Protein AF-A0A9R1T6Y8-F1 (afdb_monomer)

Structure (mmCIF, N/CA/C/O backbone):
data_AF-A0A9R1T6Y8-F1
#
_entry.id   AF-A0A9R1T6Y8-F1
#
loop_
_atom_site.group_PDB
_atom_site.id
_atom_site.type_symbol
_atom_site.label_atom_id
_atom_site.label_alt_id
_atom_site.label_comp_id
_atom_site.label_asym_id
_atom_site.label_entity_id
_atom_site.label_seq_id
_atom_site.pdbx_PDB_ins_code
_atom_site.Cartn_x
_atom_site.Cartn_y
_atom_site.Cartn_z
_atom_site.occupancy
_atom_site.B_iso_or_equiv
_atom_site.auth_seq_id
_atom_site.auth_comp_id
_atom_site.auth_asym_id
_atom_site.auth_atom_id
_atom_site.pdbx_PDB_model_num
ATOM 1 N N . MET A 1 1 ? 56.450 -16.300 -63.397 1.00 60.31 1 MET A N 1
ATOM 2 C CA . MET A 1 1 ? 55.007 -16.158 -63.109 1.00 60.31 1 MET A CA 1
ATOM 3 C C . MET A 1 1 ? 54.357 -17.489 -63.423 1.00 60.31 1 MET A C 1
ATOM 5 O O . MET A 1 1 ? 54.586 -17.993 -64.518 1.00 60.31 1 MET A O 1
ATOM 9 N N . GLY A 1 2 ? 53.671 -18.107 -62.460 1.00 87.31 2 GLY A N 1
ATOM 10 C CA . GLY A 1 2 ? 52.977 -19.373 -62.694 1.00 87.31 2 GLY A CA 1
ATOM 11 C C . GLY A 1 2 ? 51.734 -19.165 -63.559 1.00 87.31 2 GLY A C 1
ATOM 12 O O . GLY A 1 2 ? 51.164 -18.076 -63.570 1.00 87.31 2 GLY A O 1
ATOM 13 N N . VAL A 1 3 ? 51.283 -20.208 -64.261 1.00 81.56 3 VAL A N 1
ATOM 14 C CA . VAL A 1 3 ? 50.038 -20.172 -65.060 1.00 81.56 3 VAL A CA 1
ATOM 15 C C . VAL A 1 3 ? 48.839 -19.735 -64.202 1.00 81.56 3 VAL A C 1
ATOM 17 O O . VAL A 1 3 ? 47.974 -18.999 -64.670 1.00 81.56 3 VAL A O 1
ATOM 20 N N . SER A 1 4 ? 48.829 -20.112 -62.919 1.00 80.25 4 SER A N 1
ATOM 21 C CA . SER A 1 4 ? 47.850 -19.666 -61.922 1.00 80.25 4 SER A CA 1
ATOM 22 C C . SER A 1 4 ? 47.857 -18.153 -61.699 1.00 80.25 4 SER A C 1
ATOM 24 O O . SER A 1 4 ? 46.793 -17.548 -61.605 1.00 80.25 4 SER A O 1
ATOM 26 N N . ASP A 1 5 ? 49.036 -17.532 -61.650 1.00 80.06 5 ASP A N 1
ATOM 27 C CA . ASP A 1 5 ? 49.181 -16.097 -61.388 1.00 80.06 5 ASP A CA 1
ATOM 28 C C . ASP A 1 5 ? 48.731 -15.279 -62.598 1.00 80.06 5 ASP A C 1
ATOM 30 O O . ASP A 1 5 ? 48.067 -14.254 -62.454 1.00 80.06 5 ASP A O 1
ATOM 34 N N . THR A 1 6 ? 49.037 -15.761 -63.806 1.00 79.19 6 THR A N 1
ATOM 35 C CA . THR A 1 6 ? 48.607 -15.129 -65.057 1.00 79.19 6 THR A CA 1
ATOM 36 C C . THR A 1 6 ? 47.094 -15.225 -65.239 1.00 79.19 6 THR A C 1
ATOM 38 O O . THR A 1 6 ? 46.464 -14.238 -65.614 1.00 79.19 6 THR A O 1
ATOM 41 N N . LEU A 1 7 ? 46.486 -16.372 -64.916 1.00 79.19 7 LEU A N 1
ATOM 42 C CA . LEU A 1 7 ? 45.029 -16.525 -64.940 1.00 79.19 7 LEU A CA 1
ATOM 43 C C . LEU A 1 7 ? 44.347 -15.617 -63.914 1.00 79.19 7 LEU A C 1
ATOM 45 O O . LEU A 1 7 ? 43.369 -14.953 -64.244 1.00 79.19 7 LEU A O 1
ATOM 49 N N . ASN A 1 8 ? 44.881 -15.531 -62.695 1.00 78.69 8 ASN A N 1
ATOM 50 C CA . ASN A 1 8 ? 44.332 -14.664 -61.653 1.00 78.69 8 ASN A CA 1
ATOM 51 C C . ASN A 1 8 ? 44.448 -13.176 -62.042 1.00 78.69 8 ASN A C 1
ATOM 53 O O . ASN A 1 8 ? 43.518 -12.396 -61.831 1.00 78.69 8 ASN A O 1
ATOM 57 N N . TYR A 1 9 ? 45.545 -12.797 -62.707 1.00 78.31 9 TYR A N 1
ATOM 58 C CA . TYR A 1 9 ? 45.721 -11.448 -63.235 1.00 78.31 9 TYR A CA 1
ATOM 59 C C . TYR A 1 9 ? 44.732 -11.105 -64.343 1.00 78.31 9 TYR A C 1
ATOM 61 O O . TYR A 1 9 ? 44.055 -10.084 -64.268 1.00 78.31 9 TYR A O 1
ATOM 69 N N . VAL A 1 10 ? 44.593 -11.968 -65.348 1.00 76.94 10 VAL A N 1
ATOM 70 C CA . VAL A 1 10 ? 43.687 -11.731 -66.480 1.00 76.94 10 VAL A CA 1
ATOM 71 C C . VAL A 1 10 ? 42.221 -11.725 -66.045 1.00 76.94 10 VAL A C 1
ATOM 73 O O . VAL A 1 10 ? 41.445 -10.919 -66.553 1.00 76.94 10 VAL A O 1
ATOM 76 N N . LEU A 1 11 ? 41.842 -12.597 -65.109 1.00 76.62 11 LEU A N 1
ATOM 77 C CA . LEU A 1 11 ? 40.449 -12.746 -64.694 1.00 76.62 11 LEU A CA 1
ATOM 78 C C . LEU A 1 11 ? 40.020 -11.733 -63.632 1.00 76.62 11 LEU A C 1
ATOM 80 O O . LEU A 1 11 ? 38.868 -11.301 -63.651 1.00 76.62 11 LEU A O 1
ATOM 84 N N . PHE A 1 12 ? 40.907 -11.356 -62.706 1.00 77.44 12 PHE A N 1
ATOM 85 C CA . PHE A 1 12 ? 40.493 -10.615 -61.513 1.00 77.44 12 PHE A CA 1
ATOM 86 C C . PHE A 1 12 ? 41.261 -9.317 -61.278 1.00 77.44 12 PHE A C 1
ATOM 88 O O . PHE A 1 12 ? 40.624 -8.315 -60.950 1.00 77.44 12 PHE A O 1
ATOM 95 N N . SER A 1 13 ? 42.584 -9.281 -61.458 1.00 74.31 13 SER A N 1
ATOM 96 C CA . SER A 1 13 ? 43.387 -8.102 -61.083 1.00 74.31 13 SER A CA 1
ATOM 97 C C . SER A 1 13 ? 43.811 -7.180 -62.232 1.00 74.31 13 SER A C 1
ATOM 99 O O . SER A 1 13 ? 44.434 -6.149 -61.977 1.00 74.31 13 SER A O 1
ATOM 101 N N . ASN A 1 14 ? 43.409 -7.463 -63.475 1.00 77.38 14 ASN A N 1
ATOM 102 C CA . ASN A 1 14 ? 43.580 -6.546 -64.601 1.00 77.38 14 ASN A CA 1
ATOM 103 C C . ASN A 1 14 ? 42.686 -5.294 -64.412 1.00 77.38 14 ASN A C 1
ATOM 105 O O . ASN A 1 14 ? 41.526 -5.424 -64.012 1.00 77.38 14 ASN A O 1
ATOM 109 N N . PRO A 1 15 ? 43.175 -4.072 -64.707 1.00 77.50 15 PRO A N 1
ATOM 110 C CA . PRO A 1 15 ? 42.384 -2.834 -64.639 1.00 77.50 15 PRO A CA 1
ATOM 111 C C . PRO A 1 15 ? 41.046 -2.890 -65.399 1.00 77.50 15 PRO A C 1
ATOM 113 O O . PRO A 1 15 ? 40.082 -2.238 -64.999 1.00 77.50 15 PRO A O 1
ATOM 116 N N . VAL A 1 16 ? 40.954 -3.694 -66.462 1.00 75.38 16 VAL A N 1
ATO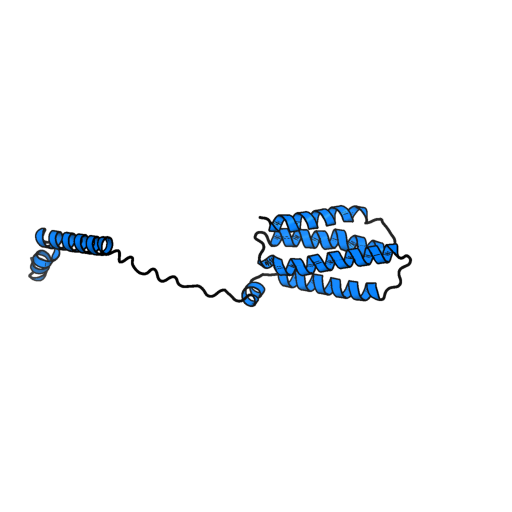M 117 C CA . VAL A 1 16 ? 39.710 -3.883 -67.224 1.00 75.38 16 VAL A CA 1
ATOM 118 C C . VAL A 1 16 ? 38.707 -4.753 -66.459 1.00 75.38 16 VAL A C 1
ATOM 120 O O . VAL A 1 16 ? 37.532 -4.397 -66.369 1.00 75.38 16 VAL A O 1
ATOM 123 N N . SER A 1 17 ? 39.147 -5.865 -65.860 1.00 73.12 17 SER A N 1
ATOM 124 C CA . SER A 1 17 ? 38.272 -6.762 -65.089 1.00 73.12 17 SER A CA 1
ATOM 125 C C . SER A 1 17 ? 37.851 -6.142 -63.757 1.00 73.12 17 SER A C 1
ATOM 127 O O . SER A 1 17 ? 36.698 -6.276 -63.343 1.00 73.12 17 SER A O 1
ATOM 129 N N . SER A 1 18 ? 38.749 -5.401 -63.105 1.00 69.00 18 SER A N 1
ATOM 130 C CA . SER A 1 18 ? 38.438 -4.668 -61.876 1.00 69.00 18 SER A CA 1
ATOM 131 C C . SER A 1 18 ? 37.474 -3.501 -62.134 1.00 69.00 18 SER A C 1
ATOM 133 O O . SER A 1 18 ? 36.530 -3.305 -61.362 1.00 69.00 18 SER A O 1
ATOM 135 N N . GLY A 1 19 ? 37.627 -2.797 -63.262 1.00 76.25 19 GLY A N 1
ATOM 136 C CA . GLY A 1 19 ? 36.682 -1.784 -63.738 1.00 76.25 19 GLY A CA 1
ATOM 137 C C . GLY A 1 19 ? 35.301 -2.364 -64.058 1.00 76.25 19 GLY A C 1
ATOM 138 O O . GLY A 1 19 ? 34.290 -1.842 -63.585 1.00 76.25 19 GLY A O 1
ATOM 139 N N . ALA A 1 20 ? 35.249 -3.492 -64.773 1.00 78.56 20 ALA A N 1
ATOM 140 C CA . ALA A 1 20 ? 34.006 -4.200 -65.081 1.00 78.56 20 ALA A CA 1
ATOM 141 C C . ALA A 1 20 ? 33.278 -4.680 -63.810 1.00 78.56 20 ALA A C 1
ATOM 143 O O . ALA A 1 20 ? 32.064 -4.513 -63.691 1.00 78.56 20 ALA A O 1
ATOM 144 N N . GLY A 1 21 ? 34.012 -5.203 -62.822 1.00 76.31 21 GLY A N 1
ATOM 145 C CA . GLY A 1 21 ? 33.451 -5.613 -61.532 1.00 76.31 21 GLY A CA 1
ATOM 146 C C . GLY A 1 21 ? 32.895 -4.443 -60.711 1.00 76.31 21 GLY A C 1
ATOM 147 O O . GLY A 1 21 ? 31.840 -4.571 -60.087 1.00 76.31 21 GLY A O 1
ATOM 148 N N . SER A 1 22 ? 33.565 -3.288 -60.734 1.00 76.69 22 SER A N 1
ATOM 149 C CA . SER A 1 22 ? 33.092 -2.068 -60.065 1.00 76.69 22 SER A CA 1
ATOM 150 C C . SER A 1 22 ? 31.839 -1.494 -60.739 1.00 76.69 22 SER A C 1
ATOM 152 O O . SER A 1 22 ? 30.867 -1.137 -60.064 1.00 76.69 22 SER A O 1
ATOM 154 N N . PHE A 1 23 ? 31.808 -1.494 -62.074 1.00 81.88 23 PHE A N 1
ATOM 155 C CA . PHE A 1 23 ? 30.650 -1.067 -62.855 1.00 81.88 23 PHE A CA 1
ATOM 156 C C . PHE A 1 23 ? 29.443 -1.981 -62.627 1.00 81.88 23 PHE A C 1
ATOM 158 O O . PHE A 1 23 ? 28.353 -1.487 -62.353 1.00 81.88 23 PHE A O 1
ATOM 165 N N . ALA A 1 24 ? 29.634 -3.304 -62.634 1.00 83.94 24 ALA A N 1
ATOM 166 C CA . ALA A 1 24 ? 28.570 -4.268 -62.356 1.00 83.94 24 ALA A CA 1
ATOM 167 C C . ALA A 1 24 ? 27.976 -4.087 -60.949 1.00 83.94 24 ALA A C 1
ATOM 169 O O . ALA A 1 24 ? 26.757 -4.087 -60.790 1.00 83.94 24 ALA A O 1
ATOM 170 N N . LYS A 1 25 ? 28.817 -3.860 -59.930 1.00 82.31 25 LYS A N 1
ATOM 171 C CA . LYS A 1 25 ? 28.360 -3.564 -58.560 1.00 82.31 25 LYS A CA 1
ATOM 172 C C . LYS A 1 25 ? 27.596 -2.244 -58.474 1.00 82.31 25 LYS A C 1
ATOM 174 O O . LYS A 1 25 ? 26.584 -2.166 -57.783 1.00 82.31 25 LYS A O 1
ATOM 179 N N . THR A 1 26 ? 28.060 -1.218 -59.182 1.00 84.12 26 THR A N 1
ATOM 180 C CA . THR A 1 26 ? 27.411 0.100 -59.211 1.00 84.12 26 THR A CA 1
ATOM 181 C C . THR A 1 26 ? 26.068 0.037 -59.932 1.00 84.12 26 THR A C 1
ATOM 183 O O . THR A 1 26 ? 25.078 0.548 -59.417 1.00 84.12 26 THR A O 1
ATOM 1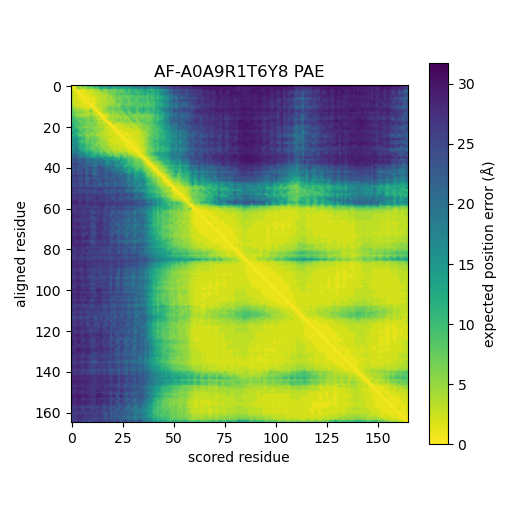86 N N . ALA A 1 27 ? 26.003 -0.657 -61.069 1.00 83.19 27 ALA A N 1
ATOM 187 C CA . ALA A 1 27 ? 24.776 -0.894 -61.817 1.00 83.19 27 ALA A CA 1
ATOM 188 C C . ALA A 1 27 ? 23.775 -1.728 -61.005 1.00 83.19 27 ALA A C 1
ATOM 190 O O . ALA A 1 27 ? 22.607 -1.363 -60.931 1.00 83.19 27 ALA A O 1
ATOM 191 N N . ALA A 1 28 ? 24.223 -2.788 -60.325 1.00 81.31 28 ALA A N 1
ATOM 192 C CA . ALA A 1 28 ? 23.370 -3.591 -59.450 1.00 81.31 28 ALA A CA 1
ATOM 193 C C . ALA A 1 28 ? 22.789 -2.756 -58.297 1.00 81.31 28 ALA A C 1
ATOM 195 O O . ALA A 1 28 ? 21.582 -2.779 -58.068 1.00 81.31 28 ALA A O 1
ATOM 196 N N . SER A 1 29 ? 23.619 -1.955 -57.623 1.00 79.12 29 SER A N 1
ATOM 197 C CA . SER A 1 29 ? 23.161 -1.041 -56.569 1.00 79.12 29 SER A CA 1
ATOM 198 C C . SER A 1 29 ? 22.219 0.041 -57.105 1.00 79.12 29 SER A C 1
ATOM 200 O O . SER A 1 29 ? 21.228 0.366 -56.456 1.00 79.12 29 SER A O 1
ATOM 202 N N . ALA A 1 30 ? 22.473 0.579 -58.300 1.00 79.94 30 ALA A N 1
ATOM 203 C CA . ALA A 1 30 ? 21.598 1.551 -58.950 1.00 79.94 30 ALA A CA 1
ATOM 204 C C . ALA A 1 30 ? 20.243 0.938 -59.332 1.00 79.94 30 ALA A C 1
ATOM 206 O O . ALA A 1 30 ? 19.217 1.570 -59.113 1.00 79.94 30 ALA A O 1
ATOM 207 N N . VAL A 1 31 ? 20.220 -0.304 -59.826 1.00 79.25 31 VAL A N 1
ATOM 208 C CA . VAL A 1 31 ? 18.986 -1.042 -60.138 1.00 79.25 31 VAL A CA 1
ATOM 209 C C . VAL A 1 31 ? 18.195 -1.348 -58.869 1.00 79.25 31 VAL A C 1
ATOM 211 O O . VAL A 1 31 ? 16.987 -1.131 -58.852 1.00 79.25 31 VAL A O 1
ATOM 214 N N . ILE A 1 32 ? 18.845 -1.786 -57.787 1.00 76.62 32 ILE A N 1
ATOM 215 C CA . ILE A 1 32 ? 18.190 -2.011 -56.486 1.00 76.62 32 ILE A CA 1
ATOM 216 C C . ILE A 1 32 ? 17.566 -0.708 -55.962 1.00 76.62 32 ILE A C 1
ATOM 218 O O . ILE A 1 32 ? 16.417 -0.705 -55.522 1.00 76.62 32 ILE A O 1
ATOM 222 N N . ASN A 1 33 ? 18.283 0.413 -56.076 1.00 75.69 33 ASN A N 1
ATOM 223 C CA . ASN A 1 33 ? 17.785 1.724 -55.658 1.00 75.69 33 ASN A CA 1
ATOM 224 C C . ASN A 1 33 ? 16.655 2.253 -56.564 1.00 75.69 33 ASN A C 1
ATOM 226 O O . ASN A 1 33 ? 15.674 2.788 -56.052 1.00 75.69 33 ASN A O 1
ATOM 230 N N . TYR A 1 34 ? 16.760 2.091 -57.889 1.00 72.19 34 TYR A N 1
ATOM 231 C CA . TYR A 1 34 ? 15.782 2.582 -58.871 1.00 72.19 34 TYR A CA 1
ATOM 232 C C . TYR A 1 34 ? 14.494 1.751 -58.894 1.00 72.19 34 TYR A C 1
ATOM 234 O O . TYR A 1 34 ? 13.403 2.295 -59.022 1.00 72.19 34 TYR A O 1
ATOM 242 N N . SER A 1 35 ? 14.602 0.432 -58.720 1.00 75.25 35 SER A N 1
ATOM 243 C CA . SER A 1 35 ? 13.449 -0.480 -58.665 1.00 75.25 35 SER A CA 1
ATOM 244 C C . SER A 1 35 ? 12.637 -0.361 -57.372 1.00 75.25 35 SER A C 1
ATOM 246 O O . SER A 1 35 ? 11.597 -1.005 -57.244 1.00 75.25 35 SER A O 1
ATOM 248 N N . GLY A 1 36 ? 13.100 0.431 -56.395 1.00 64.69 36 GLY A N 1
ATOM 249 C CA . GLY A 1 36 ? 12.423 0.598 -55.109 1.00 64.69 36 GLY A CA 1
ATOM 250 C C . GLY A 1 36 ? 12.323 -0.696 -54.296 1.00 64.69 36 GLY A C 1
ATOM 251 O O . GLY A 1 36 ? 11.590 -0.737 -53.305 1.00 64.69 36 GLY A O 1
ATOM 252 N N . LEU A 1 37 ? 13.058 -1.744 -54.690 1.00 69.62 37 LEU A N 1
ATOM 253 C CA . LEU A 1 37 ? 13.153 -3.021 -53.993 1.00 69.62 37 LEU A CA 1
ATOM 254 C C . LEU A 1 37 ? 13.985 -2.826 -52.724 1.00 69.62 37 LEU A C 1
ATOM 256 O O . LEU A 1 37 ? 15.131 -3.260 -52.619 1.00 69.62 37 LEU A O 1
ATOM 260 N N . LYS A 1 38 ? 13.404 -2.145 -51.733 1.00 65.44 38 LYS A N 1
ATOM 261 C CA . LYS A 1 38 ? 13.944 -2.150 -50.376 1.00 65.44 38 LYS A CA 1
ATOM 262 C C . LYS A 1 38 ? 13.999 -3.614 -49.928 1.00 65.44 38 LYS A C 1
ATOM 264 O O . LYS A 1 38 ? 12.985 -4.305 -50.075 1.00 65.44 38 LYS A O 1
ATOM 269 N N . PRO A 1 39 ? 15.129 -4.110 -49.391 1.00 68.75 39 PRO A N 1
ATOM 270 C CA . PRO A 1 39 ? 15.142 -5.435 -48.789 1.00 68.75 39 PRO A CA 1
ATOM 271 C C . PRO A 1 39 ? 14.002 -5.484 -47.771 1.00 68.75 39 PRO A C 1
ATOM 273 O O . PRO A 1 39 ? 13.870 -4.576 -46.946 1.00 68.75 39 PRO A O 1
ATOM 276 N N . ARG A 1 40 ? 13.121 -6.485 -47.883 1.00 67.75 40 ARG A N 1
ATOM 277 C CA . ARG A 1 40 ? 12.007 -6.661 -46.950 1.00 67.75 40 ARG A CA 1
ATOM 278 C C . ARG A 1 40 ? 12.623 -6.861 -45.571 1.00 67.75 40 ARG A C 1
ATOM 280 O O . ARG A 1 40 ? 13.160 -7.927 -45.291 1.00 67.75 40 ARG A O 1
ATOM 287 N N . VAL A 1 41 ? 12.595 -5.822 -44.742 1.00 73.06 41 VAL A N 1
ATOM 288 C CA . VAL A 1 41 ? 13.050 -5.917 -43.359 1.00 73.06 41 VAL A CA 1
ATOM 289 C C . VAL A 1 41 ? 12.053 -6.834 -42.669 1.00 73.06 41 VAL A C 1
ATOM 291 O O . VAL A 1 41 ? 10.901 -6.456 -42.453 1.00 73.06 41 VAL A O 1
ATOM 294 N N . GLU A 1 42 ? 12.452 -8.079 -42.431 1.00 80.06 42 GLU A N 1
ATOM 295 C CA . GLU A 1 42 ? 11.639 -9.023 -41.681 1.00 80.06 42 GLU A CA 1
ATOM 296 C C . GLU A 1 42 ? 11.546 -8.497 -40.250 1.00 80.06 42 GLU A C 1
ATOM 298 O O . GLU A 1 42 ? 12.477 -8.600 -39.451 1.00 80.06 42 GLU A O 1
ATOM 303 N N . TYR A 1 43 ? 10.429 -7.845 -39.940 1.00 75.69 43 TYR A N 1
ATOM 304 C CA . TYR A 1 43 ? 10.124 -7.442 -38.584 1.00 75.69 43 TYR A CA 1
ATOM 305 C C . TYR A 1 43 ? 9.790 -8.722 -37.817 1.00 75.69 43 TYR A C 1
ATOM 307 O O . TYR A 1 43 ? 8.700 -9.284 -37.918 1.00 75.69 43 TYR A O 1
ATOM 315 N N . LYS A 1 44 ? 10.756 -9.240 -37.061 1.00 78.12 44 LYS A N 1
ATOM 316 C CA . LYS A 1 44 ? 10.476 -10.328 -36.132 1.00 78.12 44 LYS A CA 1
ATOM 317 C C . LYS A 1 44 ? 9.619 -9.752 -35.009 1.00 78.12 44 LYS A C 1
ATOM 319 O O . LYS A 1 44 ? 10.145 -9.136 -34.085 1.00 78.12 44 LYS A O 1
ATOM 324 N N . MET A 1 45 ? 8.299 -9.911 -35.112 1.00 75.56 45 MET A N 1
ATOM 325 C CA . MET A 1 45 ? 7.385 -9.600 -34.014 1.00 75.56 45 MET A CA 1
ATOM 326 C C . MET A 1 45 ? 7.784 -10.495 -32.843 1.00 75.56 45 MET A C 1
ATOM 328 O O . MET A 1 45 ? 7.567 -11.706 -32.883 1.00 75.56 45 MET A O 1
ATOM 332 N N . VAL A 1 46 ? 8.420 -9.925 -31.821 1.00 79.44 46 VAL A N 1
ATOM 333 C CA . VAL A 1 46 ? 8.618 -10.641 -30.562 1.00 79.44 46 VAL A CA 1
ATOM 334 C C . VAL A 1 46 ? 7.219 -10.836 -29.976 1.00 79.44 46 VAL A C 1
ATOM 336 O O . VAL A 1 46 ? 6.521 -9.837 -29.777 1.00 79.44 46 VAL A O 1
ATOM 339 N N . PRO A 1 47 ? 6.753 -12.081 -29.765 1.00 80.38 47 PRO A N 1
ATOM 340 C CA . PRO A 1 47 ? 5.458 -12.292 -29.138 1.00 80.38 47 PRO A CA 1
ATOM 341 C C . PRO A 1 47 ? 5.471 -11.611 -27.763 1.00 80.38 47 PRO A C 1
ATOM 343 O O . PRO A 1 47 ? 6.496 -11.671 -27.079 1.00 80.38 47 PRO A O 1
ATOM 346 N N . PRO A 1 48 ? 4.377 -10.945 -27.349 1.00 78.62 48 PRO A N 1
ATOM 347 C CA . PRO A 1 48 ? 4.332 -10.323 -26.035 1.00 78.62 48 PRO A CA 1
ATOM 348 C C . PRO A 1 48 ? 4.606 -11.395 -24.980 1.00 78.62 48 PRO A C 1
ATOM 350 O O . PRO A 1 48 ? 3.943 -12.435 -24.955 1.00 78.62 48 PRO A O 1
ATOM 353 N N . GLU A 1 49 ? 5.611 -11.168 -24.133 1.00 79.75 49 GLU A N 1
ATOM 354 C CA . GLU A 1 49 ? 5.891 -12.092 -23.039 1.00 79.75 49 GLU A CA 1
ATOM 355 C C . GLU A 1 49 ? 4.652 -12.170 -22.137 1.00 79.75 49 GLU A C 1
ATOM 357 O O . GLU A 1 49 ? 4.073 -11.137 -21.781 1.00 79.75 49 GLU A O 1
ATOM 362 N N . PRO A 1 50 ? 4.199 -13.378 -21.768 1.00 82.69 50 PRO A N 1
ATOM 363 C CA . PRO A 1 50 ? 2.986 -13.515 -20.986 1.00 82.69 50 PRO A CA 1
ATOM 364 C C . PRO A 1 50 ? 3.167 -12.904 -19.588 1.00 82.69 50 PRO A C 1
ATOM 366 O O . PRO A 1 50 ? 4.231 -13.017 -18.974 1.00 82.69 50 PRO A O 1
ATOM 369 N N . LEU A 1 51 ? 2.099 -12.305 -19.046 1.00 74.19 51 LEU A N 1
ATOM 370 C CA . LEU A 1 51 ? 2.132 -11.546 -17.784 1.00 74.19 51 LEU A CA 1
ATOM 371 C C . LEU A 1 51 ? 2.704 -12.339 -16.602 1.00 74.19 51 LEU A C 1
ATOM 373 O O . LEU A 1 51 ? 3.365 -11.769 -15.741 1.00 74.19 51 LEU A O 1
ATOM 377 N N . TRP A 1 52 ? 2.496 -13.657 -16.565 1.00 74.94 52 TRP A N 1
ATOM 378 C CA . TRP A 1 52 ? 3.022 -14.510 -15.499 1.00 74.94 52 TRP A CA 1
ATOM 379 C C . TRP A 1 52 ? 4.550 -14.651 -15.538 1.00 74.94 52 TRP A C 1
ATOM 381 O O . TRP A 1 52 ? 5.161 -14.803 -14.483 1.00 74.94 52 TRP A O 1
ATOM 391 N N . LYS A 1 53 ? 5.193 -14.539 -16.710 1.00 75.19 53 LYS A N 1
ATOM 392 C CA . LYS A 1 53 ? 6.661 -14.474 -16.804 1.00 75.19 53 LYS A CA 1
ATOM 393 C C . LYS A 1 53 ? 7.194 -13.125 -16.340 1.00 75.19 53 LYS A C 1
ATOM 395 O O . LYS A 1 53 ? 8.211 -13.092 -15.658 1.00 75.19 53 LYS A O 1
ATOM 400 N N . LEU A 1 54 ? 6.487 -12.034 -16.642 1.00 69.94 54 LEU A N 1
ATOM 401 C CA . LEU A 1 54 ? 6.808 -10.709 -16.101 1.00 69.94 54 LEU A CA 1
ATOM 402 C C . LEU A 1 54 ? 6.641 -10.691 -14.578 1.00 69.94 54 LEU A C 1
ATOM 404 O O . LEU A 1 54 ? 7.504 -10.185 -13.873 1.00 69.94 54 LEU A O 1
AT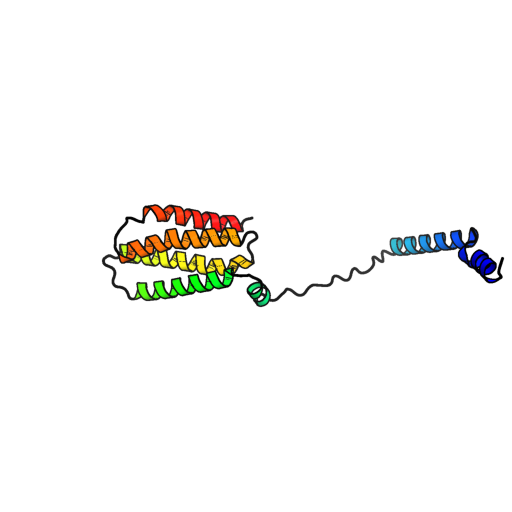OM 408 N N . ALA A 1 55 ? 5.589 -11.328 -14.062 1.00 67.00 55 ALA A N 1
ATOM 409 C CA . ALA A 1 55 ? 5.357 -11.508 -12.635 1.00 67.00 55 ALA A CA 1
ATOM 410 C C . ALA A 1 55 ? 6.437 -12.388 -11.976 1.00 67.00 55 ALA A C 1
ATOM 412 O O . ALA A 1 55 ? 6.943 -12.042 -10.913 1.00 67.00 55 ALA A O 1
ATOM 413 N N . ALA A 1 56 ? 6.862 -13.481 -12.613 1.00 64.38 56 ALA A N 1
ATOM 414 C CA . ALA A 1 56 ? 7.972 -14.301 -12.123 1.00 64.38 56 ALA A CA 1
ATOM 415 C C . ALA A 1 56 ? 9.315 -13.543 -12.147 1.00 64.38 56 ALA A C 1
ATOM 417 O O . ALA A 1 56 ? 10.130 -13.703 -11.241 1.00 64.38 56 ALA A O 1
ATOM 418 N N . ALA A 1 57 ? 9.521 -12.680 -13.145 1.00 67.31 57 ALA A N 1
ATOM 419 C CA . ALA A 1 57 ? 10.692 -11.814 -13.268 1.00 67.31 57 ALA A CA 1
ATOM 420 C C . ALA A 1 57 ? 10.633 -10.572 -12.359 1.00 67.31 57 ALA A C 1
ATOM 422 O O . ALA A 1 57 ? 11.659 -9.942 -12.115 1.00 67.31 57 ALA A O 1
ATOM 423 N N . SER A 1 58 ? 9.455 -10.229 -11.824 1.00 66.25 58 SER A N 1
ATOM 424 C CA . SER A 1 58 ? 9.202 -8.977 -11.100 1.00 66.25 58 SER A CA 1
ATOM 425 C C . SER A 1 58 ? 9.839 -8.866 -9.710 1.00 66.25 58 SER A C 1
ATOM 427 O O . SER A 1 58 ? 9.590 -7.906 -8.985 1.00 66.25 58 SER A O 1
ATOM 429 N N . GLY A 1 59 ? 10.702 -9.803 -9.318 1.00 73.50 59 GLY A N 1
ATOM 430 C CA . GLY A 1 59 ? 11.460 -9.707 -8.074 1.00 73.50 59 GLY A CA 1
ATOM 431 C C . GLY A 1 59 ? 10.581 -9.776 -6.810 1.00 73.50 59 GLY A C 1
ATOM 432 O O . GLY A 1 59 ? 9.544 -10.443 -6.798 1.00 73.50 59 GLY A O 1
ATOM 433 N N . PRO A 1 60 ? 10.994 -9.148 -5.691 1.00 84.00 60 PRO A N 1
ATOM 434 C CA . PRO A 1 60 ? 10.317 -9.298 -4.401 1.00 84.00 60 PRO A CA 1
ATOM 435 C C . PRO A 1 60 ? 8.977 -8.547 -4.297 1.00 84.00 60 PRO A C 1
ATOM 437 O O . PRO A 1 60 ? 8.244 -8.770 -3.336 1.00 84.00 60 PRO A O 1
ATOM 440 N N . TYR A 1 61 ? 8.625 -7.678 -5.252 1.00 86.69 61 TYR A N 1
ATOM 441 C CA . TYR A 1 61 ? 7.483 -6.762 -5.112 1.00 86.69 61 TYR A CA 1
ATOM 442 C C . TYR A 1 61 ? 6.139 -7.483 -5.056 1.00 86.69 61 TYR A C 1
ATOM 444 O O . TYR A 1 61 ? 5.308 -7.152 -4.216 1.00 86.69 61 TYR A O 1
ATOM 452 N N . LEU A 1 62 ? 5.941 -8.520 -5.874 1.00 88.12 62 LEU A N 1
ATOM 453 C CA . LEU A 1 62 ? 4.695 -9.288 -5.857 1.00 88.12 62 LEU A CA 1
ATOM 454 C C . LEU A 1 62 ? 4.519 -10.065 -4.542 1.00 88.12 62 LEU A C 1
ATOM 456 O O . LEU A 1 62 ? 3.407 -10.201 -4.038 1.00 88.12 62 LEU A O 1
ATOM 460 N N . LYS A 1 63 ? 5.629 -10.522 -3.944 1.00 90.56 63 LYS A N 1
ATOM 461 C CA . LYS A 1 63 ? 5.625 -11.161 -2.619 1.00 90.56 63 LYS A CA 1
ATOM 462 C C . LYS A 1 63 ? 5.262 -10.156 -1.526 1.00 90.56 63 LYS A C 1
ATOM 464 O O . LYS A 1 63 ? 4.471 -10.486 -0.648 1.00 90.56 63 LYS A O 1
ATOM 469 N N . LEU A 1 64 ? 5.797 -8.934 -1.599 1.00 92.25 64 LEU A N 1
ATOM 470 C CA . LEU A 1 64 ? 5.447 -7.845 -0.680 1.00 92.25 64 LEU A CA 1
ATOM 471 C C . LEU A 1 64 ? 3.975 -7.440 -0.816 1.00 92.25 64 LEU A C 1
ATOM 473 O O . LEU A 1 64 ? 3.290 -7.325 0.198 1.00 92.25 64 LEU A O 1
ATOM 477 N N . ALA A 1 65 ? 3.472 -7.306 -2.047 1.00 93.31 65 ALA A N 1
ATOM 478 C CA . ALA A 1 65 ? 2.066 -7.029 -2.328 1.00 93.31 65 ALA A CA 1
ATOM 479 C C . ALA A 1 65 ? 1.156 -8.117 -1.738 1.00 93.31 65 ALA A C 1
ATOM 481 O O . ALA A 1 65 ? 0.190 -7.811 -1.042 1.00 93.31 65 ALA A O 1
ATOM 482 N N . GLY A 1 66 ? 1.511 -9.390 -1.948 1.00 94.12 66 GLY A N 1
ATOM 483 C CA . GLY A 1 66 ? 0.788 -10.533 -1.392 1.00 94.12 66 GLY A CA 1
ATOM 484 C C . GLY A 1 66 ? 0.794 -10.557 0.137 1.00 94.12 66 GLY A C 1
ATOM 485 O O . GLY A 1 66 ? -0.255 -10.740 0.747 1.00 94.12 66 GLY A O 1
ATOM 486 N N .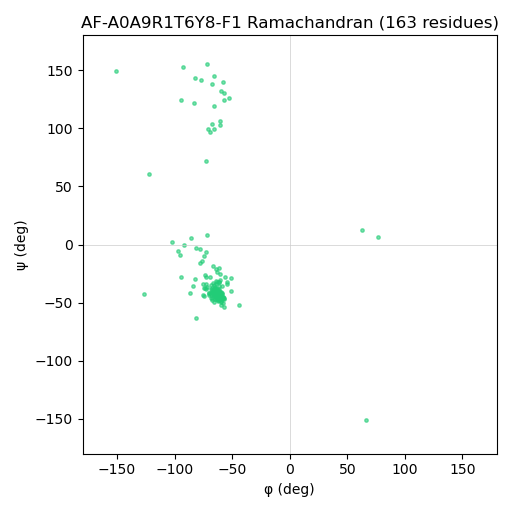 LEU A 1 67 ? 1.946 -10.315 0.770 1.00 95.31 67 LEU A N 1
ATOM 487 C CA . LEU A 1 67 ? 2.065 -10.279 2.231 1.00 95.31 67 LEU A CA 1
ATOM 488 C C . LEU A 1 67 ? 1.280 -9.110 2.844 1.00 95.31 67 LEU A C 1
ATOM 490 O O . LEU A 1 67 ? 0.570 -9.287 3.837 1.00 95.31 67 LEU A O 1
ATOM 494 N N . SER A 1 68 ? 1.380 -7.923 2.242 1.00 96.00 68 SER A N 1
ATOM 495 C CA . SER A 1 68 ? 0.627 -6.742 2.667 1.00 96.00 68 SER A CA 1
ATOM 496 C C . SER A 1 68 ? -0.876 -6.970 2.497 1.00 96.00 68 SER A C 1
ATOM 498 O O . SER A 1 68 ? -1.628 -6.762 3.446 1.00 96.00 68 SER A O 1
ATOM 500 N N . GLY A 1 69 ? -1.307 -7.509 1.353 1.00 96.56 69 GLY A N 1
ATOM 501 C CA . GLY A 1 69 ? -2.707 -7.836 1.087 1.00 96.56 69 GLY A CA 1
ATOM 502 C C . GLY A 1 69 ? -3.262 -8.883 2.053 1.00 96.56 69 GLY A C 1
ATOM 503 O O . GLY A 1 69 ? -4.333 -8.683 2.618 1.00 96.56 69 GLY A O 1
ATOM 504 N N . ALA A 1 70 ? -2.516 -9.956 2.328 1.00 97.38 70 ALA A N 1
ATOM 505 C CA . ALA A 1 70 ? -2.900 -10.952 3.329 1.00 97.38 70 ALA A CA 1
ATOM 506 C C . ALA A 1 70 ? -3.056 -10.325 4.724 1.00 97.38 70 ALA A C 1
ATOM 508 O O . ALA A 1 70 ? -4.036 -10.587 5.421 1.00 97.38 70 ALA A O 1
ATOM 509 N N . THR A 1 71 ? -2.135 -9.437 5.109 1.00 96.50 71 THR A N 1
ATOM 510 C CA . THR A 1 71 ? -2.214 -8.703 6.381 1.00 96.50 71 THR A CA 1
ATOM 511 C C . THR A 1 71 ? -3.440 -7.790 6.423 1.00 96.50 71 THR A C 1
ATOM 513 O O . THR A 1 71 ? -4.129 -7.738 7.440 1.00 96.50 71 THR A O 1
ATOM 516 N N . ALA A 1 72 ? -3.757 -7.104 5.321 1.00 96.38 72 ALA A N 1
ATOM 517 C CA . ALA A 1 72 ? -4.955 -6.279 5.202 1.00 96.38 72 ALA A CA 1
ATOM 518 C C . ALA A 1 72 ? -6.240 -7.117 5.334 1.00 96.38 72 ALA A C 1
ATOM 520 O O . ALA A 1 72 ? -7.148 -6.723 6.060 1.00 96.38 72 ALA A O 1
ATOM 521 N N . VAL A 1 73 ? -6.305 -8.310 4.730 1.00 97.19 73 VAL A N 1
ATOM 522 C CA . VAL A 1 73 ? -7.445 -9.236 4.886 1.00 97.19 73 VAL A CA 1
ATOM 523 C C . VAL A 1 73 ? -7.603 -9.679 6.339 1.00 97.19 73 VAL A C 1
ATOM 525 O O . VAL A 1 73 ? -8.708 -9.603 6.874 1.00 97.19 73 VAL A O 1
ATOM 528 N N . ILE A 1 74 ? -6.517 -10.104 6.991 1.00 96.88 74 ILE A N 1
ATOM 529 C CA . ILE A 1 74 ? -6.545 -10.552 8.392 1.00 96.88 74 ILE A CA 1
ATOM 530 C C . ILE A 1 74 ? -7.034 -9.424 9.302 1.00 96.88 74 ILE A C 1
ATOM 532 O O . ILE A 1 74 ? -7.944 -9.628 10.108 1.00 96.88 74 ILE A O 1
ATOM 536 N N . LEU A 1 75 ? -6.464 -8.224 9.154 1.00 95.50 75 LEU A N 1
ATOM 537 C CA . LEU A 1 75 ? -6.874 -7.061 9.935 1.00 95.50 75 LEU A CA 1
ATOM 538 C C . LEU A 1 75 ? -8.327 -6.693 9.640 1.00 95.50 75 LEU A C 1
ATOM 540 O O . LEU A 1 75 ? -9.096 -6.521 10.580 1.00 95.50 75 LEU A O 1
ATOM 544 N N . GLY A 1 76 ? -8.736 -6.640 8.374 1.00 95.50 76 GLY A N 1
ATOM 545 C CA . GLY A 1 76 ? -10.110 -6.346 7.974 1.00 95.50 76 GLY A CA 1
ATOM 546 C C . GLY A 1 76 ? -11.130 -7.315 8.569 1.00 95.50 76 GLY A C 1
ATOM 547 O O . GLY A 1 76 ? -12.129 -6.877 9.139 1.00 95.50 76 GLY A O 1
ATOM 548 N N . ALA A 1 77 ? -10.855 -8.620 8.510 1.00 95.94 77 ALA A N 1
ATOM 549 C CA . ALA A 1 77 ? -11.708 -9.644 9.107 1.00 95.94 77 ALA A CA 1
ATOM 550 C C . ALA A 1 77 ? -11.786 -9.494 10.633 1.00 95.94 77 ALA A C 1
ATOM 552 O O . ALA A 1 77 ? -12.878 -9.530 11.204 1.00 95.94 77 ALA A O 1
ATOM 553 N N . TYR A 1 78 ? -10.644 -9.272 11.290 1.00 94.69 78 TYR A N 1
ATOM 554 C CA . TYR A 1 78 ? -10.586 -9.053 12.733 1.00 94.69 78 TYR A CA 1
ATOM 555 C C . TYR A 1 78 ? -11.354 -7.793 13.155 1.00 94.69 78 TYR A C 1
ATOM 557 O O . TYR A 1 78 ? -12.139 -7.830 14.101 1.00 94.69 78 TYR A O 1
ATOM 565 N N . GLY A 1 79 ? -11.169 -6.686 12.438 1.00 92.62 79 GLY A N 1
ATOM 566 C CA . GLY A 1 79 ? -11.846 -5.428 12.724 1.00 92.62 79 GLY A CA 1
ATOM 567 C C . GLY A 1 79 ? -13.354 -5.498 12.523 1.00 92.62 79 GLY A C 1
ATOM 568 O O . GLY A 1 79 ? -14.095 -4.980 13.348 1.00 92.62 79 GLY A O 1
ATOM 569 N N . ALA A 1 80 ? -13.833 -6.218 11.506 1.00 91.81 80 ALA A N 1
ATOM 570 C CA . ALA A 1 80 ? -15.269 -6.390 11.274 1.00 91.81 80 ALA A CA 1
ATOM 571 C C . ALA A 1 80 ? -15.995 -7.094 12.438 1.00 91.81 80 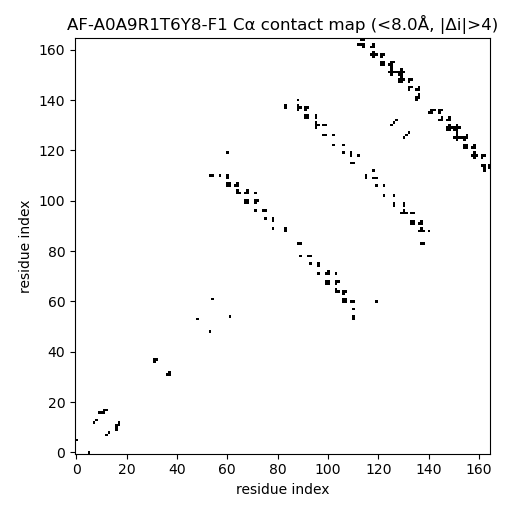ALA A C 1
ATOM 573 O O . ALA A 1 80 ? -17.155 -6.795 12.710 1.00 91.81 80 ALA A O 1
ATOM 5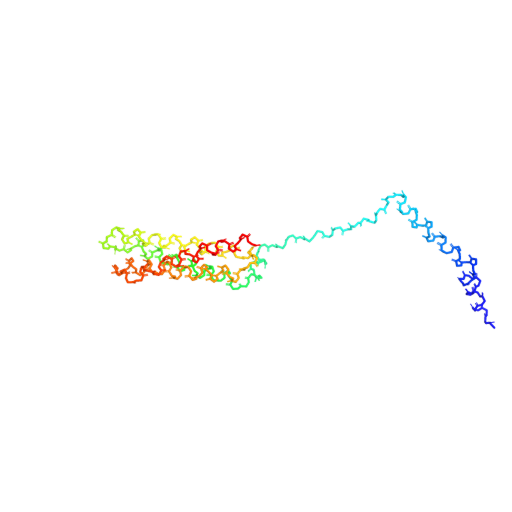74 N N . HIS A 1 81 ? -15.315 -8.004 13.142 1.00 92.44 81 HIS A N 1
ATOM 575 C CA . HIS A 1 81 ? -15.887 -8.763 14.262 1.00 92.44 81 HIS A CA 1
ATOM 576 C C . HIS A 1 81 ? -15.595 -8.139 15.633 1.00 92.44 81 HIS A C 1
ATOM 578 O O . HIS A 1 81 ? -16.132 -8.578 16.654 1.00 92.44 81 HIS A O 1
ATOM 584 N N . ARG A 1 82 ? -14.733 -7.121 15.690 1.00 90.44 82 ARG A N 1
ATOM 585 C CA . ARG A 1 82 ? -14.357 -6.458 16.936 1.00 90.44 82 ARG A CA 1
ATOM 586 C C . ARG A 1 82 ? -15.458 -5.504 17.398 1.00 90.44 82 ARG A C 1
ATOM 588 O O . ARG A 1 82 ? -16.038 -4.757 16.616 1.00 90.44 82 ARG A O 1
ATOM 595 N N . LYS A 1 83 ? -15.678 -5.454 18.715 1.00 91.12 83 LYS A N 1
ATOM 596 C CA . LYS A 1 83 ? -16.460 -4.384 19.349 1.00 91.12 83 LYS A CA 1
ATOM 597 C C . LYS A 1 83 ? -15.574 -3.162 19.590 1.00 91.12 83 LYS A C 1
ATOM 599 O O . LYS A 1 83 ? -14.555 -3.255 20.278 1.00 91.12 83 LYS A O 1
ATOM 604 N N . TYR A 1 84 ? -15.964 -2.026 19.024 1.00 92.50 84 TYR A N 1
ATOM 605 C CA . TYR A 1 84 ? -15.312 -0.737 19.248 1.00 92.50 84 TYR A CA 1
ATOM 606 C C . TYR A 1 84 ? -15.999 0.006 20.396 1.00 92.50 84 TYR A C 1
ATOM 608 O O . TYR A 1 84 ? -17.176 -0.218 20.666 1.00 92.50 84 TYR A O 1
ATOM 616 N N . LYS A 1 85 ? -15.251 0.872 21.092 1.00 88.06 85 LYS A N 1
ATOM 617 C CA . LYS A 1 85 ? -15.792 1.693 22.191 1.00 88.06 85 LYS A CA 1
ATOM 618 C C . LYS A 1 85 ? -16.674 2.843 21.694 1.00 88.06 85 LYS A C 1
ATOM 620 O O . LYS A 1 85 ? -17.517 3.314 22.442 1.00 88.06 85 LYS A O 1
ATOM 625 N N . ASP A 1 86 ? -16.427 3.292 20.468 1.00 91.56 86 ASP A N 1
ATOM 626 C CA . ASP A 1 86 ? -17.102 4.405 19.805 1.00 91.56 86 ASP A CA 1
ATOM 627 C C . ASP A 1 86 ? -17.078 4.153 18.287 1.00 91.56 86 ASP A C 1
ATOM 629 O O . ASP A 1 86 ? -16.127 3.552 17.766 1.00 91.56 86 ASP A O 1
ATOM 633 N N . ASP A 1 87 ? -18.096 4.637 17.584 1.00 92.88 87 ASP A N 1
ATOM 634 C CA . ASP A 1 87 ? -18.213 4.599 16.128 1.00 92.88 87 ASP A CA 1
ATOM 635 C C . ASP A 1 87 ? -17.072 5.358 15.446 1.00 92.88 87 ASP A C 1
ATOM 637 O O . ASP A 1 87 ? -16.612 4.948 14.378 1.00 92.88 87 ASP A O 1
ATOM 641 N N . GLN A 1 88 ? -16.527 6.402 16.081 1.00 93.94 88 GLN A N 1
ATOM 642 C CA . GLN A 1 88 ? -15.355 7.106 15.552 1.00 93.94 88 GLN A CA 1
ATOM 643 C C . GLN A 1 88 ? -14.144 6.176 15.384 1.00 93.94 88 GLN A C 1
ATOM 645 O O . GLN A 1 88 ? -13.460 6.213 14.361 1.00 93.94 88 GLN A O 1
ATOM 650 N N . LEU A 1 89 ? -13.884 5.298 16.359 1.00 93.88 89 LEU A N 1
ATOM 651 C CA . LEU A 1 89 ? -12.756 4.360 16.298 1.00 93.88 89 LEU A CA 1
ATOM 652 C C . LEU A 1 89 ? -12.960 3.307 15.208 1.00 93.88 89 LEU A C 1
ATOM 654 O O . LEU A 1 89 ? -12.001 2.917 14.537 1.00 93.88 89 LEU A O 1
ATOM 658 N N . LYS A 1 90 ? -14.210 2.884 14.999 1.00 94.88 90 LYS A N 1
ATOM 659 C CA . LYS A 1 90 ? -14.578 1.985 13.905 1.00 94.88 90 LYS A CA 1
ATOM 660 C C . LYS A 1 90 ? -14.339 2.644 12.544 1.00 94.88 90 LYS A C 1
ATOM 662 O O . LYS A 1 90 ? -13.688 2.047 11.693 1.00 94.88 90 LYS A O 1
ATOM 667 N N . GLN A 1 91 ? -14.765 3.893 12.356 1.00 95.75 91 GLN A N 1
ATOM 668 C CA . GLN A 1 91 ? -14.541 4.632 11.105 1.00 95.75 91 GLN A CA 1
ATOM 669 C C . GLN A 1 91 ? -13.051 4.841 10.801 1.00 95.75 91 GLN A C 1
ATOM 671 O O . GLN A 1 91 ? -12.619 4.715 9.650 1.00 95.75 91 GLN A O 1
ATOM 676 N N . VAL A 1 92 ? -12.242 5.125 11.827 1.00 95.12 92 VAL A N 1
ATOM 677 C CA . VAL A 1 92 ? -10.780 5.218 11.688 1.00 95.12 92 VAL A CA 1
ATOM 678 C C . VAL A 1 92 ? -10.195 3.877 11.255 1.00 95.12 92 VAL A C 1
ATOM 680 O O . VAL A 1 92 ? -9.376 3.842 10.335 1.00 95.12 92 VAL A O 1
ATOM 683 N N . PHE A 1 93 ? -10.628 2.777 11.876 1.00 96.00 93 PHE A N 1
ATOM 684 C CA . PHE A 1 93 ? -10.193 1.435 11.502 1.00 96.00 93 PHE A CA 1
ATOM 685 C C . PHE A 1 93 ? -10.531 1.108 10.044 1.00 96.00 93 PHE A C 1
ATOM 687 O O . PHE A 1 93 ? -9.666 0.671 9.288 1.00 96.00 93 PHE A O 1
ATOM 694 N N . GLU A 1 94 ? -11.779 1.339 9.638 1.00 95.75 94 GLU A N 1
ATOM 695 C CA . GLU A 1 94 ? -12.245 1.074 8.275 1.00 95.75 94 GLU A CA 1
ATOM 696 C C . GLU A 1 94 ? -11.483 1.914 7.249 1.00 95.75 94 GLU A C 1
ATOM 698 O O . GLU A 1 94 ? -11.113 1.414 6.186 1.00 95.75 94 GLU A O 1
ATOM 703 N N . THR A 1 95 ? -11.175 3.169 7.583 1.00 95.81 95 THR A N 1
ATOM 704 C CA . THR A 1 95 ? -10.350 4.038 6.737 1.00 95.81 95 THR A CA 1
ATOM 705 C C . THR A 1 95 ? -8.926 3.498 6.620 1.00 95.81 95 THR A C 1
ATOM 707 O O . THR A 1 95 ? -8.424 3.364 5.506 1.00 95.81 95 THR A O 1
ATOM 710 N N . ALA A 1 96 ? -8.293 3.113 7.729 1.00 95.88 96 ALA A N 1
ATOM 711 C CA . ALA A 1 96 ? -6.961 2.507 7.719 1.00 95.88 96 ALA A CA 1
ATOM 712 C C . ALA A 1 96 ? -6.923 1.231 6.867 1.00 95.88 96 ALA A C 1
ATOM 714 O O . ALA A 1 96 ? -6.033 1.066 6.033 1.00 95.88 96 ALA A O 1
ATOM 715 N N . ASN A 1 97 ? -7.926 0.365 7.024 1.00 96.94 97 ASN A N 1
ATOM 716 C CA . ASN A 1 97 ? -8.028 -0.883 6.280 1.00 96.94 97 ASN A CA 1
ATOM 717 C C . ASN A 1 97 ? -8.242 -0.663 4.788 1.00 96.94 97 ASN A C 1
ATOM 719 O O . ASN A 1 97 ? -7.583 -1.302 3.970 1.00 96.94 97 ASN A O 1
ATOM 723 N N . ARG A 1 98 ? -9.092 0.298 4.422 1.00 96.69 98 ARG A N 1
ATOM 724 C CA . ARG A 1 98 ? -9.318 0.674 3.027 1.00 96.69 98 ARG A CA 1
ATOM 725 C C . ARG A 1 98 ? -8.035 1.178 2.362 1.00 96.69 98 ARG A C 1
ATOM 727 O O . ARG A 1 98 ? -7.694 0.715 1.278 1.00 96.69 98 ARG A O 1
ATOM 734 N N . TYR A 1 99 ? -7.295 2.071 3.021 1.00 96.56 99 TYR A N 1
ATOM 735 C CA . TYR A 1 99 ? -6.022 2.573 2.493 1.00 96.56 99 TYR A CA 1
ATOM 736 C C . TYR A 1 99 ? -4.949 1.483 2.415 1.00 96.56 99 TYR A C 1
ATOM 738 O O . TYR A 1 99 ? -4.214 1.454 1.427 1.00 96.56 99 TYR A O 1
ATOM 746 N N . HIS A 1 100 ? -4.882 0.579 3.399 1.00 97.00 100 HIS A N 1
ATOM 747 C CA . HIS A 1 100 ? -3.964 -0.560 3.376 1.00 97.00 100 HIS A CA 1
ATOM 748 C C . HIS A 1 100 ? -4.246 -1.442 2.155 1.00 97.00 100 HIS A C 1
ATOM 750 O O . HIS A 1 100 ? -3.353 -1.640 1.339 1.00 97.00 100 HIS A O 1
ATOM 756 N N . PHE A 1 101 ? -5.502 -1.859 1.959 1.00 95.81 101 PHE A N 1
ATOM 757 C CA . PHE A 1 101 ? -5.911 -2.676 0.815 1.00 95.81 101 PHE A CA 1
ATOM 758 C C . PHE A 1 101 ? -5.632 -2.019 -0.537 1.00 95.81 101 PHE A C 1
ATOM 760 O O . PHE A 1 101 ? -5.112 -2.679 -1.435 1.00 95.81 101 PHE A O 1
ATOM 767 N N . TYR A 1 102 ? -5.965 -0.736 -0.700 1.00 96.12 102 TYR A N 1
ATOM 768 C CA . TYR A 1 102 ? -5.737 -0.041 -1.968 1.00 96.12 102 TYR A CA 1
ATOM 769 C C . TYR A 1 102 ? -4.258 0.009 -2.338 1.00 96.12 102 TYR A C 1
ATOM 771 O O . TYR A 1 102 ? -3.922 -0.241 -3.493 1.00 96.12 102 TYR A O 1
ATOM 779 N N . HIS A 1 103 ? -3.369 0.248 -1.372 1.00 95.62 103 HIS A N 1
ATOM 780 C CA . HIS A 1 103 ? -1.934 0.254 -1.645 1.00 95.62 103 HIS A CA 1
ATOM 781 C C . HIS A 1 103 ? -1.364 -1.159 -1.813 1.00 95.62 103 HIS A C 1
ATOM 783 O O . HIS A 1 103 ? -0.508 -1.349 -2.674 1.00 95.62 103 HIS A O 1
ATOM 789 N N . SER A 1 104 ? -1.876 -2.173 -1.103 1.00 95.38 104 SER A N 1
ATOM 790 C CA . SER A 1 104 ? -1.504 -3.575 -1.352 1.00 95.38 104 SER A CA 1
ATOM 791 C C . SER A 1 104 ? -1.865 -4.022 -2.771 1.00 95.38 104 SER A C 1
ATOM 793 O O . SER A 1 104 ? -1.073 -4.694 -3.427 1.00 95.38 104 SER A O 1
ATOM 795 N N . LEU A 1 105 ? -3.044 -3.632 -3.269 1.00 94.31 105 LEU A N 1
ATOM 796 C CA . LEU A 1 105 ? -3.462 -3.919 -4.643 1.00 94.31 105 LEU A CA 1
ATOM 797 C C . LEU A 1 105 ? -2.655 -3.106 -5.657 1.00 94.31 105 LEU A C 1
ATOM 799 O O . LEU A 1 105 ? -2.194 -3.665 -6.650 1.00 94.31 105 LEU A O 1
ATOM 803 N N . ALA A 1 106 ? -2.420 -1.818 -5.394 1.00 93.50 106 ALA A N 1
ATOM 804 C CA . ALA A 1 106 ? -1.588 -0.975 -6.250 1.00 93.50 106 ALA A CA 1
ATOM 805 C C . ALA A 1 106 ? -0.163 -1.534 -6.395 1.00 93.50 106 ALA A C 1
ATOM 807 O O . ALA A 1 106 ? 0.406 -1.500 -7.486 1.00 93.50 106 ALA A O 1
ATOM 808 N N . MET A 1 107 ? 0.390 -2.139 -5.336 1.00 91.75 107 MET A N 1
ATOM 809 C CA . MET A 1 107 ? 1.698 -2.796 -5.376 1.00 91.75 107 MET A CA 1
ATOM 810 C C . MET A 1 107 ? 1.786 -3.951 -6.379 1.00 91.75 107 MET A C 1
ATOM 812 O O . MET A 1 107 ? 2.874 -4.224 -6.879 1.00 91.75 107 MET A O 1
ATOM 816 N N . VAL A 1 108 ? 0.682 -4.607 -6.742 1.00 90.94 108 VAL A N 1
ATOM 817 C CA . VAL A 1 108 ? 0.698 -5.618 -7.815 1.00 90.94 108 VAL A CA 1
ATOM 818 C C . VAL A 1 108 ? 1.120 -4.986 -9.151 1.00 90.94 108 VAL A C 1
ATOM 820 O O . VAL A 1 108 ? 1.809 -5.617 -9.950 1.00 90.94 108 VAL A O 1
ATOM 823 N N . GLY A 1 109 ? 0.783 -3.712 -9.366 1.00 87.94 109 GLY A N 1
ATOM 824 C CA . GLY A 1 109 ? 1.148 -2.939 -10.552 1.00 87.94 109 GLY A CA 1
ATOM 825 C C . GLY A 1 109 ? 2.586 -2.411 -10.574 1.00 87.94 109 GLY A C 1
ATOM 826 O O . GLY A 1 109 ? 2.993 -1.846 -11.587 1.00 87.94 109 GLY A O 1
ATOM 827 N N . LEU A 1 110 ? 3.383 -2.613 -9.514 1.00 88.69 110 LEU A N 1
ATOM 828 C CA . LEU A 1 110 ? 4.773 -2.125 -9.431 1.00 88.69 110 LEU A CA 1
ATOM 829 C C . LEU A 1 110 ? 5.658 -2.606 -10.579 1.00 88.69 110 LEU A C 1
ATOM 831 O O . LEU A 1 110 ? 6.603 -1.919 -10.950 1.00 88.69 110 LEU A O 1
ATOM 835 N N . VAL A 1 111 ? 5.336 -3.764 -11.153 1.00 84.12 111 VAL A N 1
ATOM 836 C CA . VAL A 1 111 ? 6.075 -4.373 -12.267 1.00 84.12 111 VAL A CA 1
ATOM 837 C C . VAL A 1 111 ? 6.085 -3.497 -13.524 1.00 84.12 111 VAL A C 1
ATOM 839 O O . VAL A 1 111 ? 6.944 -3.668 -14.381 1.00 84.12 111 VAL A O 1
ATOM 842 N N . MET A 1 112 ? 5.133 -2.564 -13.624 1.00 83.44 112 MET A N 1
ATOM 843 C CA . MET A 1 112 ? 4.991 -1.618 -14.732 1.00 83.44 112 MET A CA 1
ATOM 844 C C . MET A 1 112 ? 5.621 -0.251 -14.427 1.00 83.44 112 MET A C 1
ATOM 846 O O . MET A 1 112 ? 5.653 0.612 -15.299 1.00 83.44 112 MET A O 1
ATOM 850 N N . CYS A 1 113 ? 6.100 -0.027 -13.200 1.00 86.56 113 CYS A N 1
ATOM 851 C CA . CYS A 1 113 ? 6.673 1.250 -12.792 1.00 86.56 113 CYS A CA 1
ATOM 852 C C . CYS A 1 113 ? 8.139 1.360 -13.232 1.00 86.56 113 CYS A C 1
ATOM 854 O O . CYS A 1 113 ? 8.898 0.393 -13.160 1.00 86.56 113 CYS A O 1
ATOM 856 N N . ARG A 1 114 ? 8.565 2.563 -13.627 1.00 86.94 114 ARG A N 1
ATOM 857 C CA . ARG A 1 114 ? 9.953 2.849 -14.018 1.00 86.94 114 ARG A CA 1
ATOM 858 C C . ARG A 1 114 ? 10.911 2.888 -12.824 1.00 86.94 114 ARG A C 1
ATOM 860 O O . ARG A 1 114 ? 12.083 2.551 -12.975 1.00 86.94 114 ARG A O 1
ATOM 867 N N . ALA A 1 115 ? 10.412 3.243 -11.638 1.00 90.06 115 ALA A N 1
ATOM 868 C CA . ALA A 1 115 ? 11.177 3.324 -10.391 1.00 90.06 115 ALA A CA 1
ATOM 869 C C . ALA A 1 115 ? 10.588 2.423 -9.277 1.00 90.06 115 ALA A C 1
ATOM 871 O O . ALA A 1 115 ? 10.231 2.915 -8.203 1.00 90.06 115 ALA A O 1
ATOM 872 N N . PRO A 1 116 ? 10.509 1.092 -9.479 1.00 90.19 116 PRO A N 1
ATOM 873 C CA . PRO A 1 116 ? 9.726 0.201 -8.619 1.00 90.19 116 PRO A CA 1
ATOM 874 C C . PRO A 1 116 ? 10.237 0.141 -7.173 1.00 90.19 116 PRO A C 1
ATOM 876 O O . PRO A 1 116 ? 9.440 0.063 -6.244 1.00 90.19 116 PRO A O 1
ATOM 879 N N . ILE A 1 117 ? 11.554 0.237 -6.952 1.00 91.50 117 ILE A N 1
ATOM 880 C CA . ILE A 1 117 ? 12.143 0.229 -5.601 1.00 91.50 117 ILE A CA 1
ATOM 881 C C . ILE A 1 117 ? 11.655 1.434 -4.791 1.00 91.50 117 ILE A C 1
ATOM 883 O O . ILE A 1 117 ? 11.226 1.284 -3.647 1.00 91.50 117 ILE A O 1
ATOM 887 N N . LEU A 1 118 ? 11.712 2.626 -5.390 1.00 94.00 118 LEU A N 1
ATOM 888 C CA . LEU A 1 118 ? 11.334 3.870 -4.727 1.00 94.00 118 LEU A CA 1
ATOM 889 C C . LEU A 1 118 ? 9.829 3.899 -4.446 1.00 94.00 118 LEU A C 1
ATOM 891 O O . LEU A 1 118 ? 9.425 4.167 -3.316 1.00 94.00 118 LEU A O 1
ATOM 895 N N . THR A 1 119 ? 9.008 3.556 -5.444 1.00 94.56 119 THR A N 1
ATOM 896 C CA . THR A 1 119 ? 7.549 3.467 -5.294 1.00 94.56 119 THR A CA 1
ATOM 897 C C . THR A 1 119 ? 7.167 2.472 -4.195 1.00 94.56 119 THR A C 1
ATOM 899 O O . THR A 1 119 ? 6.361 2.792 -3.321 1.00 94.56 119 THR A O 1
ATOM 902 N N . ALA A 1 120 ? 7.788 1.286 -4.176 1.00 93.50 120 ALA A N 1
ATOM 903 C CA . ALA A 1 120 ? 7.517 0.269 -3.165 1.00 93.50 120 ALA A CA 1
ATOM 904 C C . ALA A 1 120 ? 7.913 0.735 -1.759 1.00 93.50 120 ALA A C 1
ATOM 906 O O . ALA A 1 120 ? 7.141 0.553 -0.818 1.00 93.50 120 ALA A O 1
ATOM 907 N N . ALA A 1 121 ? 9.082 1.363 -1.607 1.00 94.75 121 ALA A N 1
ATOM 908 C CA . ALA A 1 121 ? 9.537 1.890 -0.324 1.00 94.75 121 ALA A CA 1
ATOM 909 C C . ALA A 1 121 ? 8.577 2.956 0.227 1.00 94.75 121 ALA A C 1
ATOM 911 O O . ALA A 1 121 ? 8.229 2.906 1.405 1.00 94.75 121 ALA A O 1
ATOM 912 N N . LEU A 1 122 ? 8.105 3.869 -0.629 1.00 96.25 122 LEU A N 1
ATOM 913 C CA . LEU A 1 122 ? 7.156 4.927 -0.273 1.00 96.25 122 LEU A CA 1
ATOM 914 C C . LEU A 1 122 ? 5.779 4.376 0.120 1.00 96.25 122 LEU A C 1
ATOM 916 O O . LEU A 1 122 ? 5.192 4.816 1.105 1.00 96.25 122 LEU A O 1
ATOM 920 N N . TRP A 1 123 ? 5.257 3.386 -0.603 1.00 95.81 123 TRP A N 1
ATOM 921 C CA . TRP A 1 123 ? 3.976 2.773 -0.246 1.00 95.81 123 TRP A CA 1
ATOM 922 C C . TRP A 1 123 ? 4.060 1.870 0.988 1.00 95.81 123 TRP A C 1
ATOM 924 O O . TRP A 1 123 ? 3.118 1.853 1.781 1.00 95.81 123 TRP A O 1
ATOM 934 N N . MET A 1 124 ? 5.173 1.164 1.215 1.00 95.50 124 MET A N 1
ATOM 935 C CA . MET A 1 124 ? 5.371 0.390 2.450 1.00 95.50 124 MET A CA 1
ATOM 936 C C . MET A 1 124 ? 5.511 1.299 3.667 1.00 95.50 124 MET A C 1
ATOM 938 O O . MET A 1 124 ? 4.863 1.057 4.687 1.00 95.50 124 MET A O 1
ATOM 942 N N . SER A 1 125 ? 6.324 2.355 3.568 1.00 96.38 125 SER A N 1
ATOM 943 C CA . SER A 1 125 ? 6.483 3.321 4.656 1.00 96.38 125 SER A CA 1
ATOM 944 C C . SER A 1 125 ? 5.170 4.053 4.929 1.00 96.38 125 SER A C 1
ATOM 946 O O . SER A 1 125 ? 4.759 4.142 6.084 1.00 96.38 125 SER A O 1
ATOM 948 N N . GLY A 1 126 ? 4.450 4.460 3.878 1.00 96.00 126 GLY A N 1
ATOM 949 C CA . GLY A 1 126 ? 3.103 5.017 3.969 1.00 96.00 126 GLY A CA 1
ATOM 950 C C . GLY A 1 126 ? 2.130 4.069 4.667 1.00 96.00 126 GLY A C 1
ATOM 951 O O . GLY A 1 126 ? 1.450 4.475 5.606 1.00 96.00 126 GLY A O 1
ATOM 952 N N . SER A 1 127 ? 2.123 2.784 4.304 1.00 95.62 127 SER A N 1
ATOM 953 C CA . SER A 1 127 ? 1.254 1.776 4.927 1.00 95.62 127 SER A CA 1
ATOM 954 C C . SER A 1 127 ? 1.553 1.600 6.412 1.00 95.62 127 SER A C 1
ATOM 956 O O . SER A 1 127 ? 0.633 1.586 7.230 1.00 95.62 127 SER A O 1
ATOM 958 N N . LEU A 1 128 ? 2.829 1.547 6.791 1.00 95.44 128 LEU A N 1
ATOM 959 C CA . LEU A 1 128 ? 3.226 1.407 8.188 1.00 95.44 128 LEU A CA 1
ATOM 960 C C . LEU A 1 128 ? 2.899 2.665 9.009 1.00 95.44 128 LEU A C 1
ATOM 962 O O . LEU A 1 128 ? 2.330 2.568 10.095 1.00 95.44 128 LEU A O 1
ATOM 966 N N . MET A 1 129 ? 3.227 3.846 8.488 1.00 95.69 129 MET A N 1
ATOM 967 C CA . MET A 1 129 ? 3.073 5.121 9.192 1.00 95.69 129 MET A CA 1
ATOM 968 C C . MET A 1 129 ? 1.618 5.592 9.247 1.00 95.69 129 MET A C 1
ATOM 970 O O . MET A 1 129 ? 1.166 6.033 10.301 1.00 95.69 129 MET A O 1
ATOM 974 N N . PHE A 1 130 ? 0.876 5.497 8.142 1.00 95.50 130 PHE A N 1
ATOM 975 C CA . PHE A 1 130 ? -0.530 5.894 8.058 1.00 95.50 130 PHE A CA 1
ATOM 976 C C . PHE A 1 130 ? -1.437 4.795 8.612 1.00 95.50 130 PHE A C 1
ATOM 978 O O . PHE A 1 130 ? -2.092 4.989 9.632 1.00 95.50 130 PHE A O 1
ATOM 985 N N . CYS A 1 131 ? -1.447 3.611 7.991 1.00 96.00 131 CYS A N 1
ATOM 986 C CA . CYS A 1 131 ? -2.393 2.563 8.375 1.00 96.00 131 CYS A CA 1
ATOM 987 C C . CYS A 1 131 ? -2.045 1.993 9.754 1.00 96.00 131 CYS A C 1
ATOM 989 O O . CYS A 1 131 ? -2.937 1.823 10.579 1.00 96.00 131 CYS A O 1
ATOM 991 N N . GLY A 1 132 ? -0.759 1.767 10.043 1.00 94.12 132 GLY A N 1
ATOM 992 C CA . GLY A 1 132 ? -0.313 1.268 11.348 1.00 94.12 132 GLY A CA 1
ATOM 993 C C . GLY A 1 132 ? -0.676 2.193 12.513 1.00 94.12 132 GLY A C 1
ATOM 994 O O . GLY A 1 132 ? -1.198 1.721 13.525 1.00 94.12 132 GLY A O 1
ATOM 995 N N . SER A 1 133 ? -0.477 3.509 12.374 1.00 95.44 133 SER A N 1
ATOM 996 C CA . SER A 1 133 ? -0.858 4.465 13.427 1.00 95.44 133 SER A CA 1
ATOM 997 C C . SER A 1 133 ? -2.377 4.566 13.605 1.00 95.44 133 SER A C 1
ATOM 999 O O . SER A 1 133 ? -2.857 4.620 14.740 1.00 95.44 133 SER A O 1
ATOM 1001 N N . CYS A 1 134 ? -3.153 4.510 12.518 1.00 94.06 134 CYS A N 1
ATOM 1002 C CA . CYS A 1 134 ? -4.612 4.482 12.589 1.00 94.06 134 CYS A CA 1
ATOM 1003 C C . CYS A 1 134 ? -5.150 3.179 13.201 1.00 94.06 134 CYS A C 1
ATOM 1005 O O . CYS A 1 134 ? -6.077 3.240 14.006 1.00 94.06 134 CYS A O 1
ATOM 1007 N N . TYR A 1 135 ? -4.563 2.015 12.893 1.00 94.94 135 TYR A N 1
ATOM 1008 C CA . TYR A 1 135 ? -4.924 0.752 13.547 1.00 94.94 135 TYR A CA 1
ATOM 1009 C C . TYR A 1 135 ? -4.638 0.791 15.041 1.00 94.94 135 TYR A C 1
ATOM 1011 O O . TYR A 1 135 ? -5.483 0.377 15.834 1.00 94.94 135 TYR A O 1
ATOM 1019 N N . TYR A 1 136 ? -3.477 1.326 15.429 1.00 94.44 136 TYR A N 1
ATOM 1020 C CA . TYR A 1 136 ? -3.146 1.517 16.834 1.00 94.44 136 TYR A CA 1
ATOM 1021 C C . TYR A 1 136 ? -4.210 2.370 17.521 1.00 94.44 136 TYR A C 1
ATOM 1023 O O . TYR A 1 136 ? -4.820 1.913 18.485 1.00 94.44 136 TYR A O 1
ATOM 1031 N N . TYR A 1 137 ? -4.499 3.556 16.975 1.00 94.12 137 TYR A N 1
ATOM 1032 C CA . TYR A 1 137 ? -5.498 4.457 17.543 1.00 94.12 137 TYR A CA 1
ATOM 1033 C C . TYR A 1 137 ? -6.886 3.804 17.623 1.00 94.12 137 TYR A C 1
ATOM 1035 O O . TYR A 1 137 ? -7.546 3.901 18.653 1.00 94.12 137 TYR A O 1
ATOM 1043 N N . ALA A 1 138 ? -7.309 3.068 16.595 1.00 92.94 138 ALA A N 1
ATOM 1044 C CA . ALA A 1 138 ? -8.589 2.368 16.604 1.00 92.94 138 ALA A CA 1
ATOM 1045 C C . ALA A 1 138 ? -8.684 1.267 17.676 1.00 92.94 138 ALA A C 1
ATOM 1047 O O . ALA A 1 138 ? -9.770 0.993 18.191 1.00 92.94 138 ALA A O 1
ATOM 1048 N N . PHE A 1 139 ? -7.566 0.622 18.024 1.00 90.94 139 PHE A N 1
ATOM 1049 C CA . PHE A 1 139 ? -7.542 -0.452 19.015 1.00 90.94 139 PHE A CA 1
ATOM 1050 C C . PHE A 1 139 ? -7.380 0.038 20.453 1.00 90.94 139 PHE A C 1
ATOM 1052 O O . PHE A 1 139 ? -8.044 -0.505 21.341 1.00 90.94 139 PHE A O 1
ATOM 1059 N N . THR A 1 140 ? -6.519 1.024 20.703 1.00 91.12 140 THR A N 1
ATOM 1060 C CA . THR A 1 140 ? -6.247 1.539 22.056 1.00 91.12 140 THR A CA 1
ATOM 1061 C C . THR A 1 140 ? -7.099 2.751 22.418 1.00 91.12 140 THR A C 1
ATOM 1063 O O . THR A 1 140 ? -7.395 2.952 23.595 1.00 91.12 140 THR A O 1
ATOM 1066 N N . GLY A 1 141 ? -7.524 3.543 21.433 1.00 89.94 141 GLY A N 1
ATOM 1067 C CA . GLY A 1 141 ? -8.109 4.867 21.646 1.00 89.94 141 GLY A CA 1
ATOM 1068 C C . GLY A 1 141 ? -7.073 5.948 21.979 1.00 89.94 141 GLY A C 1
ATOM 1069 O O . GLY A 1 141 ? -7.459 7.072 22.290 1.00 89.94 141 GLY A O 1
ATOM 1070 N N . ASP A 1 142 ? -5.772 5.641 21.908 1.00 90.75 142 ASP A N 1
ATOM 1071 C CA . ASP A 1 142 ? -4.689 6.587 22.195 1.00 90.75 142 ASP A CA 1
ATOM 1072 C C . ASP A 1 142 ? -4.173 7.270 20.913 1.00 90.75 142 ASP A C 1
ATOM 1074 O O . ASP A 1 142 ? -3.756 6.618 19.953 1.00 90.75 142 ASP A O 1
ATOM 1078 N N . LYS A 1 143 ? -4.186 8.610 20.911 1.00 89.94 143 LYS A N 1
ATOM 1079 C CA . LYS A 1 143 ? -3.782 9.477 19.790 1.00 89.94 143 LYS A CA 1
ATOM 1080 C C . LYS A 1 143 ? -2.281 9.777 19.741 1.00 89.94 143 LYS A C 1
ATOM 1082 O O . LYS A 1 143 ? -1.845 10.573 18.906 1.00 89.94 143 LYS A O 1
ATOM 1087 N N . ARG A 1 144 ? -1.460 9.174 20.604 1.00 89.31 144 ARG A N 1
ATOM 1088 C CA . ARG A 1 144 ? -0.014 9.448 20.688 1.00 89.31 144 ARG A CA 1
ATOM 1089 C C . ARG A 1 144 ? 0.708 9.369 19.339 1.00 89.31 144 ARG A C 1
ATOM 1091 O O . ARG A 1 144 ? 1.548 10.217 19.045 1.00 89.31 144 ARG A O 1
ATOM 1098 N N . PHE A 1 145 ? 0.350 8.395 18.504 1.00 87.81 145 PHE A N 1
ATOM 1099 C CA . PHE A 1 145 ? 0.958 8.196 17.184 1.00 87.81 145 PHE A CA 1
ATOM 1100 C C . PHE A 1 145 ? 0.229 8.915 16.042 1.00 87.81 145 PHE A C 1
ATOM 1102 O O . PHE A 1 145 ? 0.701 8.886 14.908 1.00 87.81 145 PHE A O 1
ATOM 1109 N N . SER A 1 146 ? -0.867 9.631 16.312 1.00 85.62 146 SER A N 1
ATOM 1110 C CA . SER A 1 146 ? -1.647 10.303 15.265 1.00 85.62 146 SER A CA 1
ATOM 1111 C C . SER A 1 146 ? -0.858 11.394 14.531 1.00 85.62 146 SER A C 1
ATOM 1113 O O . SER A 1 146 ? -1.158 11.672 13.373 1.00 85.62 146 SER A O 1
ATOM 1115 N N . LYS A 1 147 ? 0.190 11.963 15.147 1.00 91.19 147 LYS A N 1
ATOM 1116 C CA . LYS A 1 147 ? 1.098 12.927 14.494 1.00 91.19 147 LYS A CA 1
ATOM 1117 C C . LYS A 1 147 ? 1.939 12.314 13.365 1.00 91.19 147 LYS A C 1
ATOM 1119 O O . LYS A 1 147 ? 2.446 13.056 12.533 1.00 91.19 147 LYS A O 1
ATOM 1124 N N . ILE A 1 148 ? 2.082 10.986 13.320 1.00 93.25 148 ILE A N 1
ATOM 1125 C CA . ILE A 1 148 ? 2.852 10.267 12.291 1.00 93.25 148 ILE A CA 1
ATOM 1126 C C . ILE A 1 148 ? 2.014 10.056 11.019 1.00 93.25 148 ILE A C 1
ATOM 1128 O O . ILE A 1 148 ? 2.550 10.072 9.913 1.00 93.25 148 ILE A O 1
ATOM 1132 N N . THR A 1 149 ? 0.691 9.940 11.165 1.00 91.44 149 THR A N 1
ATOM 1133 C CA . THR A 1 149 ? -0.285 9.770 10.075 1.00 91.44 149 THR A CA 1
ATOM 1134 C C . THR A 1 149 ? -0.064 10.690 8.863 1.00 91.44 149 THR A C 1
ATOM 1136 O O . THR A 1 149 ? 0.020 10.165 7.753 1.00 91.44 149 THR A O 1
ATOM 1139 N N . PRO A 1 150 ? 0.074 12.029 9.003 1.00 93.12 150 PRO A N 1
ATOM 1140 C CA . PRO A 1 150 ? 0.245 12.911 7.845 1.00 93.12 150 PRO A CA 1
ATOM 1141 C C . PRO A 1 150 ? 1.506 12.599 7.035 1.00 93.12 150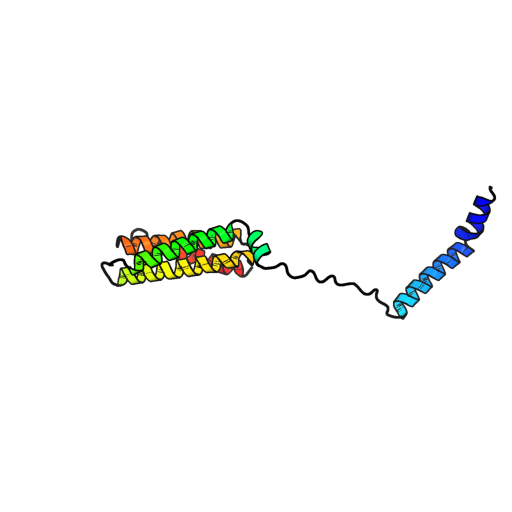 PRO A C 1
ATOM 1143 O O . PRO A 1 150 ? 1.460 12.642 5.810 1.00 93.12 150 PRO A O 1
ATOM 1146 N N . PHE A 1 151 ? 2.604 12.203 7.685 1.00 96.12 151 PHE A N 1
ATOM 1147 C CA . PHE A 1 151 ? 3.826 11.804 6.983 1.00 96.12 151 PHE A CA 1
ATOM 1148 C C . PHE A 1 151 ? 3.612 10.537 6.152 1.00 96.12 151 PHE A C 1
ATOM 1150 O O . PHE A 1 151 ? 4.065 10.471 5.013 1.00 96.12 151 PHE A O 1
ATOM 1157 N N . GLY A 1 152 ? 2.857 9.567 6.678 1.00 95.19 152 GLY A N 1
ATOM 1158 C CA . GLY A 1 152 ? 2.473 8.379 5.915 1.00 95.19 152 GLY A CA 1
ATOM 1159 C C . GLY A 1 152 ? 1.598 8.713 4.701 1.00 95.19 152 GLY A C 1
ATOM 1160 O O . GLY A 1 152 ? 1.804 8.159 3.623 1.00 95.19 152 GLY A O 1
ATOM 1161 N N . GLY A 1 153 ? 0.679 9.675 4.843 1.00 95.56 153 GLY A N 1
ATOM 1162 C CA . GLY A 1 153 ? -0.1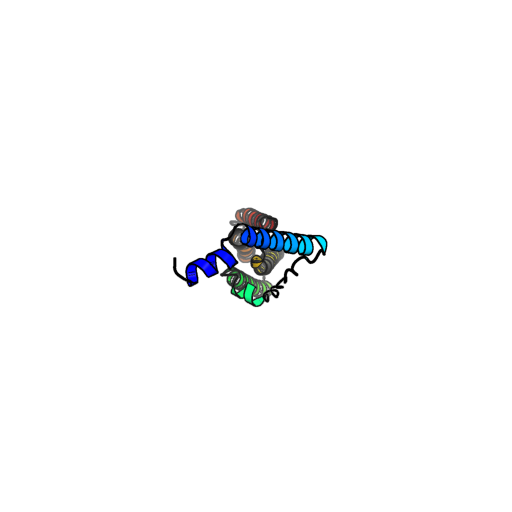09 10.207 3.727 1.00 95.56 153 GLY A CA 1
ATOM 1163 C C . GLY A 1 153 ? 0.763 10.855 2.647 1.00 95.56 153 GLY A C 1
ATOM 1164 O O . GLY A 1 153 ? 0.581 10.581 1.461 1.00 95.56 153 GLY A O 1
ATOM 1165 N N . THR A 1 154 ? 1.769 11.638 3.043 1.00 97.06 154 THR A N 1
ATOM 1166 C CA . THR A 1 154 ? 2.755 12.210 2.114 1.00 97.06 154 THR A CA 1
ATOM 1167 C C . THR A 1 154 ? 3.537 11.121 1.382 1.00 97.06 154 THR A C 1
ATOM 1169 O O . THR A 1 154 ? 3.712 11.217 0.170 1.00 97.06 154 THR A O 1
ATOM 1172 N N . CYS A 1 155 ? 3.958 10.054 2.070 1.00 96.81 155 CYS A N 1
ATOM 1173 C CA . CYS A 1 155 ? 4.620 8.916 1.428 1.00 96.81 155 CYS A CA 1
ATOM 1174 C C . CYS A 1 155 ? 3.725 8.248 0.376 1.00 96.81 155 CYS A C 1
ATOM 1176 O O . CYS A 1 155 ? 4.203 7.947 -0.715 1.00 96.81 155 CYS A O 1
ATOM 1178 N N . PHE A 1 156 ? 2.426 8.082 0.648 1.00 96.50 156 PHE A N 1
ATOM 1179 C CA . PHE A 1 156 ? 1.490 7.574 -0.356 1.00 96.50 156 PHE A CA 1
ATOM 1180 C C . PHE A 1 156 ? 1.397 8.480 -1.583 1.00 96.50 156 PHE A C 1
ATOM 1182 O O . PHE A 1 156 ? 1.525 7.985 -2.702 1.00 96.50 156 PHE A O 1
ATOM 1189 N N . ILE A 1 157 ? 1.241 9.793 -1.385 1.00 97.19 157 ILE A N 1
ATOM 1190 C CA . ILE A 1 157 ? 1.177 10.775 -2.478 1.00 97.19 157 ILE A CA 1
ATOM 1191 C C . ILE A 1 157 ? 2.448 10.714 -3.328 1.00 97.19 157 ILE A C 1
ATOM 1193 O O . ILE A 1 157 ? 2.366 10.567 -4.545 1.00 97.19 157 ILE A O 1
ATOM 1197 N N . LEU A 1 158 ? 3.624 10.767 -2.697 1.00 96.69 158 LEU A N 1
ATOM 1198 C CA . LEU A 1 158 ? 4.901 10.680 -3.404 1.00 96.69 158 LEU A CA 1
ATOM 1199 C C . LEU A 1 158 ? 5.041 9.347 -4.146 1.00 96.69 158 LEU A C 1
ATOM 1201 O O . LEU A 1 158 ? 5.501 9.337 -5.282 1.00 96.69 158 LEU A O 1
ATOM 1205 N N . GLY A 1 159 ? 4.600 8.235 -3.551 1.00 95.06 159 GLY A N 1
ATOM 1206 C CA . GLY A 1 159 ? 4.601 6.928 -4.206 1.00 95.06 159 GLY A CA 1
ATOM 1207 C C . GLY A 1 159 ? 3.786 6.937 -5.501 1.00 95.06 159 GLY A C 1
ATOM 1208 O O . GLY A 1 159 ? 4.285 6.511 -6.537 1.00 95.06 159 GLY A O 1
ATOM 1209 N N . TRP A 1 160 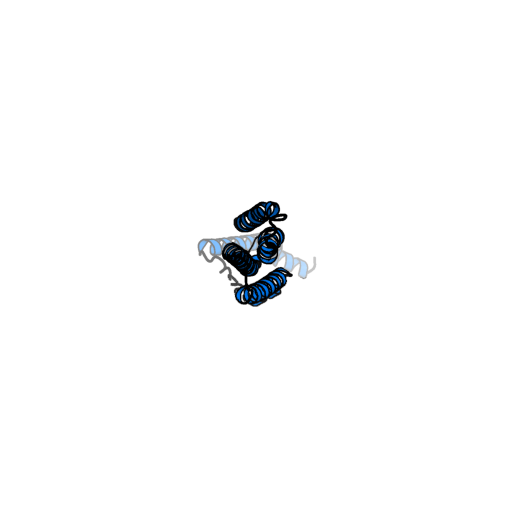? 2.586 7.519 -5.493 1.00 95.62 160 TRP A N 1
ATOM 1210 C CA . TRP A 1 160 ? 1.798 7.682 -6.720 1.00 95.62 160 TRP A CA 1
ATOM 1211 C C . TRP A 1 160 ? 2.479 8.596 -7.743 1.00 95.62 160 TRP A C 1
ATOM 1213 O O . TRP A 1 160 ? 2.517 8.261 -8.923 1.00 95.62 160 TRP A O 1
ATOM 1223 N N . LEU A 1 161 ? 3.088 9.702 -7.305 1.00 95.81 161 LEU A N 1
ATOM 1224 C CA . LEU A 1 161 ? 3.809 10.612 -8.202 1.00 95.81 161 LEU A CA 1
ATOM 1225 C C . LEU A 1 161 ? 5.023 9.957 -8.869 1.00 95.81 161 LEU A C 1
ATOM 1227 O O . LEU A 1 161 ? 5.321 10.271 -10.018 1.00 95.81 161 LEU A O 1
ATOM 1231 N N . THR A 1 162 ? 5.701 9.020 -8.200 1.00 93.44 162 THR A N 1
ATOM 1232 C CA . THR A 1 162 ? 6.818 8.289 -8.824 1.00 93.44 162 THR A CA 1
ATOM 1233 C C . THR A 1 162 ? 6.390 7.423 -10.007 1.00 93.44 162 THR A C 1
ATOM 1235 O O . THR A 1 162 ? 7.225 7.132 -10.854 1.00 93.44 162 THR A O 1
ATOM 1238 N N . MET A 1 163 ? 5.109 7.048 -10.107 1.00 89.75 163 MET A N 1
ATOM 1239 C CA . MET A 1 163 ? 4.589 6.327 -11.274 1.00 89.75 163 MET A CA 1
ATOM 1240 C C . MET A 1 163 ? 4.385 7.225 -12.500 1.00 89.75 163 MET A C 1
ATOM 1242 O O . MET A 1 163 ? 4.207 6.707 -13.598 1.00 89.75 163 MET A O 1
ATOM 1246 N N . CYS A 1 164 ? 4.397 8.550 -12.334 1.00 91.12 164 CYS A N 1
ATOM 1247 C CA . CYS A 1 164 ? 4.256 9.502 -13.438 1.00 91.12 164 CYS A CA 1
ATOM 1248 C C . CYS A 1 164 ? 5.566 9.743 -14.211 1.00 91.12 164 CYS A C 1
ATOM 1250 O O . CYS A 1 164 ? 5.562 10.526 -15.159 1.00 91.12 164 CYS A O 1
ATOM 1252 N N . ILE A 1 165 ? 6.676 9.134 -13.781 1.00 83.88 165 ILE A N 1
ATOM 1253 C CA . ILE A 1 165 ? 8.031 9.327 -14.321 1.00 83.88 165 ILE A CA 1
ATOM 1254 C C . ILE A 1 165 ? 8.433 8.098 -15.134 1.00 83.88 165 ILE A C 1
ATOM 1256 O O . ILE A 1 165 ? 8.986 8.278 -16.242 1.00 83.88 165 ILE A O 1
#

Secondary structure (DSSP, 8-state):
--HHHHHHIIIIISHHHHHHHHHHHHHHHHHHHHTT---------PPPPPHHHHHHHSTTHHHHHHHHHHHHHHHHHHHHHSPPSSHHHHHHHHHHHHHHHHHHHHHHGGGG-SSHHHHHHHHHHHIIIIIHHHHHHHHH---TTTTTHHHHHHHHHHHHHHTT-

InterPro domains:
  IPR006696 Protein of unknown function DUF423 [PF04241] (75-153)
  IPR006696 Protein of unknown function DUF423 [PTHR43461] (56-163)

Radius of gyration: 34.38 Å; Cα contacts (8 Å, |Δi|>4): 142; chains: 1; bounding box: 73×33×89 Å

pLDDT: mean 87.07, std 9.38, range [60.31, 97.38]

Mean predicted aligned error: 12.71 Å

Foldseek 3Di:
DDPVVVCCCVCPVPPVNVVVVVVVVVVVVVCCVVVVVDPPPPPPPPPPDDVVVLVVVQPCLLVVLVVLQVVLVVQVVVLVPDDFPDVVLSVLLVVLSVLSNVLSVVSSVLSVAPCSVLLSVLSVQLNCQASVQSPVCSVPVDCPSVVSNVVSVVSNVVSVVSRVD

Nearest PDB structures (foldseek):
  5tj5-assembly1_E  TM=3.862E-01  e=2.359E+00  Saccharomyces cerevisiae S288C

Solvent-accessible surface area (backbone atoms only — not comparable to full-atom values): 8910 Å² total; per-residue (Å²): 133,53,74,67,55,53,50,47,34,66,66,52,68,30,74,66,40,43,48,51,52,52,49,51,52,49,50,51,52,48,48,42,62,70,69,65,61,66,80,80,76,79,76,78,76,74,74,80,77,55,67,67,59,52,57,69,67,43,61,68,48,55,57,49,16,51,53,46,35,52,51,31,49,53,49,45,58,52,55,74,74,52,87,63,98,43,69,69,34,46,53,40,32,53,50,22,39,51,54,36,39,52,51,20,57,53,36,60,55,37,78,77,37,86,48,40,69,60,30,50,52,24,41,52,48,10,38,50,32,25,26,46,28,31,44,48,26,37,72,73,70,52,63,84,49,54,80,44,26,62,58,11,50,49,27,38,53,52,21,58,56,47,63,78,104

Organism: NCBI:txid64838

Sequence (165 aa):
MGVSDTLNYVLFSNPVSSGAGSFAKTAASAVINYSGLKPRVEYKMVPPEPLWKLAAASGPYLKLAGLSGATAVILGAYGAHRKYKDDQLKQVFETANRYHFYHSLAMVGLVMCRAPILTAALWMSGSLMFCGSCYYYAFTGDKRFSKITPFGGTCFILGWLTMCI